Protein AF-A0A6J5UHL5-F1 (afdb_monomer)

Foldseek 3Di:
DDDDDDDDDDDDDPPDDDDDDDDDDDDDDDDDDDDDDDDDDPPPPPVVVLVVLLVVVVVQCVVWVAEAEAADDLVDGPDPVRPVVSVVCVVVVHDYHYDHCVVPVPNVCCVVVVSND

Structure (mmCIF, N/CA/C/O backbone):
data_AF-A0A6J5UHL5-F1
#
_entry.id   AF-A0A6J5UHL5-F1
#
loop_
_atom_site.group_PDB
_atom_site.id
_atom_site.type_symbol
_atom_site.label_atom_id
_atom_site.label_alt_id
_atom_site.label_comp_id
_atom_site.label_asym_id
_atom_site.label_entity_id
_atom_site.label_seq_id
_atom_site.pdbx_PDB_ins_code
_atom_site.Cartn_x
_atom_site.Cartn_y
_atom_site.Cartn_z
_atom_site.occupancy
_atom_site.B_iso_or_equiv
_atom_site.auth_seq_id
_atom_site.auth_comp_id
_atom_site.auth_asym_id
_atom_site.auth_atom_id
_atom_site.pdbx_PDB_model_num
ATOM 1 N N . MET A 1 1 ? 59.003 -9.805 25.818 1.00 38.97 1 MET A N 1
ATOM 2 C CA . MET A 1 1 ? 59.120 -9.596 24.362 1.00 38.97 1 MET A CA 1
ATOM 3 C C . MET A 1 1 ? 57.799 -9.013 23.902 1.00 38.97 1 MET A C 1
ATOM 5 O O . MET A 1 1 ? 56.913 -9.749 23.505 1.00 38.97 1 MET A O 1
ATOM 9 N N . ASP A 1 2 ? 57.490 -7.782 24.304 1.00 44.78 2 ASP A N 1
ATOM 10 C CA . ASP A 1 2 ? 58.104 -6.524 23.845 1.00 44.78 2 ASP A CA 1
ATOM 11 C C . ASP A 1 2 ? 57.741 -6.238 22.396 1.00 44.78 2 ASP A C 1
ATOM 13 O O . ASP A 1 2 ? 58.119 -6.985 21.497 1.00 44.78 2 ASP A O 1
ATOM 17 N N . GLY A 1 3 ? 57.100 -5.091 22.197 1.00 41.53 3 GLY A N 1
ATOM 18 C CA . GLY A 1 3 ? 57.147 -4.391 20.927 1.00 41.53 3 GLY A CA 1
ATOM 19 C C . GLY A 1 3 ? 55.773 -4.036 20.375 1.00 41.53 3 GLY A C 1
ATOM 20 O O . GLY A 1 3 ? 55.024 -4.938 20.043 1.00 41.53 3 GLY A O 1
ATOM 21 N N . LYS A 1 4 ? 55.376 -2.794 20.118 1.00 47.72 4 LYS A N 1
ATOM 22 C CA . LYS A 1 4 ? 55.798 -1.431 20.467 1.00 47.72 4 LYS A CA 1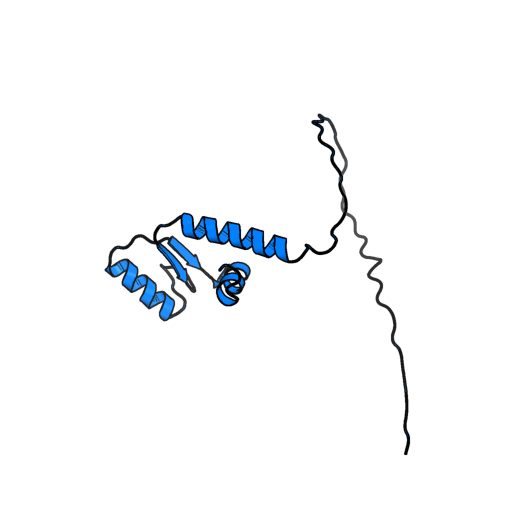
ATOM 23 C C . LYS A 1 4 ? 54.895 -0.532 19.600 1.00 47.72 4 LYS A C 1
ATOM 25 O O . LYS A 1 4 ? 54.482 -0.919 18.514 1.00 47.72 4 LYS A O 1
ATOM 30 N N . VAL A 1 5 ? 54.598 0.625 20.171 1.00 52.19 5 VAL A N 1
ATOM 31 C CA . VAL A 1 5 ? 53.818 1.793 19.729 1.00 52.19 5 VAL A CA 1
ATOM 32 C C . VAL A 1 5 ? 53.992 2.278 18.282 1.00 52.19 5 VAL A C 1
ATOM 34 O O . VAL A 1 5 ? 55.034 2.017 17.681 1.00 52.19 5 VAL A O 1
ATOM 37 N N . ALA A 1 6 ? 53.003 3.079 17.844 1.00 44.19 6 ALA A N 1
ATOM 38 C CA . ALA A 1 6 ? 53.061 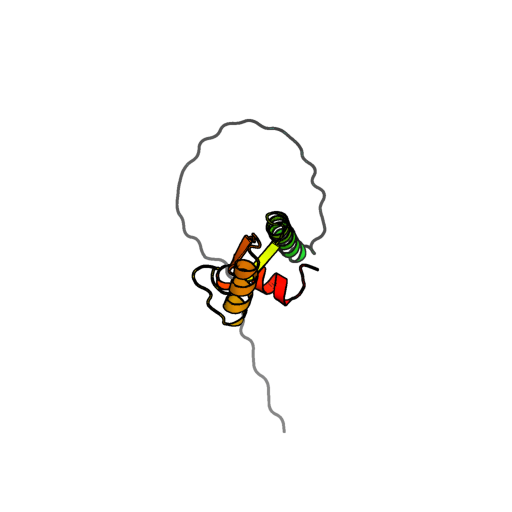4.306 17.011 1.00 44.19 6 ALA A CA 1
ATOM 39 C C . ALA A 1 6 ? 51.839 4.351 16.062 1.00 44.19 6 ALA A C 1
ATOM 41 O O . ALA A 1 6 ? 51.443 3.312 15.551 1.00 44.19 6 ALA A O 1
ATOM 42 N N . ASP A 1 7 ? 51.210 5.462 15.693 1.00 44.47 7 ASP A N 1
ATOM 43 C CA . ASP A 1 7 ? 51.125 6.835 16.194 1.00 44.47 7 ASP A CA 1
ATOM 44 C C . ASP A 1 7 ? 49.994 7.510 15.376 1.00 44.47 7 ASP A C 1
ATOM 46 O O . ASP A 1 7 ? 49.719 7.111 14.245 1.00 44.47 7 ASP A O 1
ATOM 50 N N . THR A 1 8 ? 49.334 8.484 15.995 1.00 48.34 8 THR A N 1
ATOM 51 C CA . THR A 1 8 ? 48.649 9.690 15.482 1.00 48.34 8 THR A CA 1
ATOM 52 C C . THR A 1 8 ? 48.501 9.925 13.966 1.00 48.34 8 THR A C 1
ATOM 54 O O . THR A 1 8 ? 49.510 9.946 13.277 1.00 48.34 8 THR A O 1
ATOM 57 N N . LEU A 1 9 ? 47.284 10.295 13.512 1.00 48.50 9 LEU A N 1
ATOM 58 C CA . LEU A 1 9 ? 46.962 11.268 12.430 1.00 48.50 9 LEU A CA 1
ATOM 59 C C . LEU A 1 9 ? 45.506 11.760 12.670 1.00 48.50 9 LEU A C 1
ATOM 61 O O . LEU A 1 9 ? 44.571 10.981 12.525 1.00 48.50 9 LEU A O 1
ATOM 65 N N . GLU A 1 10 ? 45.239 12.864 13.371 1.00 46.38 10 GLU A N 1
ATOM 66 C CA . GLU A 1 10 ? 45.247 14.282 12.954 1.00 46.38 10 GLU A CA 1
ATOM 67 C C . GLU A 1 10 ? 44.259 14.646 11.818 1.00 46.38 10 GLU A C 1
ATOM 69 O O . GLU A 1 10 ? 44.430 14.243 10.674 1.00 46.38 10 GLU A O 1
ATOM 74 N N . GLY A 1 11 ? 43.238 15.436 12.188 1.00 45.53 11 GLY A N 1
ATOM 75 C CA . GLY A 1 11 ? 42.729 16.603 11.452 1.00 45.53 11 GLY A CA 1
ATOM 76 C C . GLY A 1 11 ? 42.100 16.422 10.067 1.00 45.53 11 GLY A C 1
ATOM 77 O O . GLY A 1 11 ? 42.792 16.290 9.065 1.00 45.53 11 GLY A O 1
ATOM 78 N N . ALA A 1 12 ? 40.783 16.621 9.986 1.00 46.31 12 ALA A N 1
ATOM 79 C CA . ALA A 1 12 ? 40.153 17.148 8.777 1.00 46.31 12 ALA A CA 1
ATOM 80 C C . ALA A 1 12 ? 39.050 18.144 9.165 1.00 46.31 12 ALA A C 1
ATOM 82 O O . ALA A 1 12 ? 37.881 17.791 9.308 1.00 46.31 12 ALA A O 1
ATOM 83 N N . ASP A 1 13 ? 39.457 19.397 9.367 1.00 55.03 13 ASP A N 1
ATOM 84 C CA . ASP A 1 13 ? 38.592 20.574 9.404 1.00 55.03 13 ASP A CA 1
ATOM 85 C C . ASP A 1 13 ? 37.810 20.719 8.083 1.00 55.03 13 ASP A C 1
ATOM 87 O O . ASP A 1 13 ? 38.425 20.842 7.022 1.00 55.03 13 ASP A O 1
ATOM 91 N N . PRO A 1 14 ? 36.466 20.791 8.092 1.00 50.00 14 PRO A N 1
ATOM 92 C CA . PRO A 1 14 ? 35.688 21.086 6.887 1.00 50.00 14 PRO A CA 1
ATOM 93 C C . PRO A 1 14 ? 35.566 22.595 6.584 1.00 50.00 14 PRO A C 1
ATOM 95 O O . PRO A 1 14 ? 34.749 23.003 5.755 1.00 50.00 1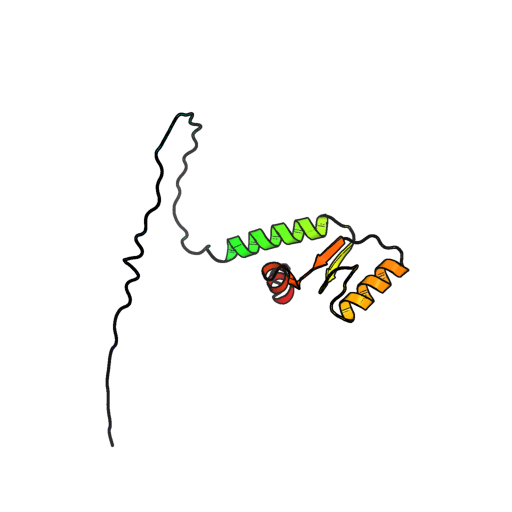4 PRO A O 1
ATOM 98 N N . SER A 1 15 ? 36.381 23.449 7.211 1.00 52.97 15 SER A N 1
ATOM 99 C CA . SER A 1 15 ? 36.413 24.889 6.934 1.00 52.97 15 SER A CA 1
ATOM 100 C C . SER A 1 15 ? 37.096 25.180 5.597 1.00 52.97 15 SER A C 1
ATOM 102 O O . SER A 1 15 ? 38.253 25.582 5.584 1.00 52.97 15 SER A O 1
ATOM 104 N N . SER A 1 16 ? 36.401 24.975 4.473 1.00 56.44 16 SER A N 1
ATOM 105 C CA . SER A 1 16 ? 36.547 25.741 3.217 1.00 56.44 16 SER A CA 1
ATOM 106 C C . SER A 1 16 ? 35.796 25.064 2.072 1.00 56.44 16 SER A C 1
ATOM 108 O O . SER A 1 16 ? 36.396 24.451 1.196 1.00 56.44 16 SER A O 1
ATOM 110 N N . LEU A 1 17 ? 34.478 25.237 2.016 1.00 45.81 17 LEU A N 1
ATOM 111 C CA . LEU A 1 17 ? 33.754 25.144 0.747 1.00 45.81 17 LEU A CA 1
ATOM 112 C C . LEU A 1 17 ? 32.983 26.442 0.537 1.00 45.81 17 LEU A C 1
ATOM 114 O O . LEU A 1 17 ? 31.764 26.522 0.634 1.00 45.81 17 LEU A O 1
ATOM 118 N N . ALA A 1 18 ? 33.752 27.495 0.274 1.00 59.72 18 ALA A N 1
ATOM 119 C CA . ALA A 1 18 ? 33.241 28.719 -0.307 1.00 59.72 18 ALA A CA 1
ATOM 120 C C . ALA A 1 18 ? 33.057 28.508 -1.816 1.00 59.72 18 ALA A C 1
ATOM 122 O O . ALA A 1 18 ? 34.030 28.288 -2.531 1.00 59.72 18 ALA A O 1
ATOM 123 N N . ASN A 1 19 ? 31.821 28.614 -2.300 1.00 55.31 19 ASN A N 1
ATOM 124 C CA . ASN A 1 19 ? 31.499 29.107 -3.644 1.00 55.31 19 ASN A CA 1
ATOM 125 C C . ASN A 1 19 ? 30.016 29.522 -3.648 1.00 55.31 19 ASN A C 1
ATOM 127 O O . ASN A 1 19 ? 29.137 28.689 -3.484 1.00 55.31 19 ASN A O 1
ATOM 131 N N . LYS A 1 20 ? 29.712 30.824 -3.558 1.00 54.75 20 LYS A N 1
ATOM 132 C CA . LYS A 1 20 ? 29.525 31.777 -4.677 1.00 54.75 20 LYS A CA 1
ATOM 133 C C . LYS A 1 20 ? 28.446 31.345 -5.677 1.00 54.75 20 LYS A C 1
ATOM 135 O O . LYS A 1 20 ? 28.783 30.583 -6.567 1.00 54.75 20 LYS A O 1
ATOM 140 N N . VAL A 1 21 ? 27.255 31.955 -5.592 1.00 42.03 21 VAL A N 1
ATOM 141 C CA . VAL A 1 21 ? 26.419 32.529 -6.686 1.00 42.03 21 VAL A CA 1
ATOM 142 C C . VAL A 1 21 ? 25.328 33.381 -5.988 1.00 42.03 21 VAL A C 1
ATOM 144 O O . VAL A 1 21 ? 24.582 32.849 -5.180 1.00 42.03 21 VAL A O 1
ATOM 147 N N . ALA A 1 22 ? 25.450 34.719 -5.970 1.00 42.56 22 ALA A N 1
ATOM 148 C CA . ALA A 1 22 ? 24.621 35.708 -6.703 1.00 42.56 22 ALA A CA 1
ATOM 149 C C . ALA A 1 22 ? 23.092 35.499 -6.520 1.00 42.56 22 ALA A C 1
ATOM 151 O O . ALA A 1 22 ? 22.591 34.436 -6.844 1.00 42.56 22 ALA A O 1
ATOM 152 N N . VAL A 1 23 ? 22.279 36.445 -6.028 1.00 38.25 23 VAL A N 1
ATOM 153 C CA . VAL A 1 23 ? 21.903 37.742 -6.631 1.00 38.25 23 VAL A CA 1
ATOM 154 C C . VAL A 1 23 ? 21.153 38.619 -5.586 1.00 38.25 23 VAL A C 1
ATOM 156 O O . VAL A 1 23 ? 20.617 38.117 -4.607 1.00 38.25 23 VAL A O 1
ATOM 159 N N . LYS A 1 24 ? 21.187 39.935 -5.842 1.00 37.88 24 LYS A N 1
ATOM 160 C CA . LYS A 1 24 ? 20.681 41.157 -5.170 1.00 37.88 24 LYS A CA 1
ATOM 161 C C . LYS A 1 24 ? 19.196 41.223 -4.691 1.00 37.88 24 LYS A C 1
ATOM 163 O O . LYS A 1 24 ? 18.406 40.373 -5.081 1.00 37.88 24 LYS A O 1
ATOM 168 N N . PRO A 1 25 ? 18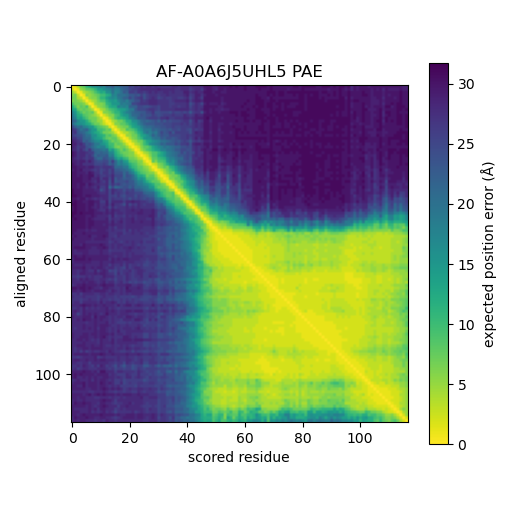.848 42.269 -3.889 1.00 52.66 25 PRO A N 1
ATOM 169 C CA . PRO A 1 25 ? 17.722 42.350 -2.943 1.00 52.66 25 PRO A CA 1
ATOM 170 C C . PRO A 1 25 ? 16.486 43.098 -3.472 1.00 52.66 25 PRO A C 1
ATOM 172 O O . PRO A 1 25 ? 16.632 43.907 -4.384 1.00 52.66 25 PRO A O 1
ATOM 175 N N . GLU A 1 26 ? 15.335 42.931 -2.806 1.00 32.03 26 GLU A N 1
ATOM 176 C CA . GLU A 1 26 ? 14.317 43.983 -2.606 1.00 32.03 26 GLU A CA 1
ATOM 177 C C . GLU A 1 26 ? 13.335 43.588 -1.472 1.00 32.03 26 GLU A C 1
ATOM 179 O O . GLU A 1 26 ? 12.701 42.537 -1.524 1.00 32.03 26 GLU A O 1
ATOM 184 N N . GLU A 1 27 ? 13.258 44.416 -0.427 1.00 40.03 27 GLU A N 1
ATOM 185 C CA . GLU A 1 27 ? 12.175 44.504 0.579 1.00 40.03 27 GLU A CA 1
ATOM 186 C C . GLU A 1 27 ? 11.022 45.363 0.003 1.00 40.03 27 GLU A C 1
ATOM 188 O O . GLU A 1 27 ? 11.344 46.206 -0.840 1.00 40.03 27 GLU A O 1
ATOM 193 N N . PRO A 1 28 ? 9.729 45.275 0.433 1.00 43.72 28 PRO A N 1
ATOM 194 C CA . PRO A 1 28 ? 9.328 45.462 1.847 1.00 43.72 28 PRO A CA 1
ATOM 195 C C . PRO A 1 28 ? 8.026 44.770 2.361 1.00 43.72 28 PRO A C 1
ATOM 197 O O . PRO A 1 28 ? 7.053 44.647 1.631 1.00 43.72 28 PRO A O 1
ATOM 200 N N . ALA A 1 29 ? 8.025 44.441 3.671 1.00 45.53 29 ALA A N 1
ATOM 201 C CA . ALA A 1 29 ? 6.956 44.500 4.709 1.00 45.53 29 ALA A CA 1
ATOM 202 C C . ALA A 1 29 ? 5.516 43.928 4.464 1.00 45.53 29 ALA A C 1
ATOM 204 O O . ALA A 1 29 ? 5.038 43.936 3.336 1.00 45.53 29 ALA A O 1
ATOM 205 N N . PRO A 1 30 ? 4.730 43.528 5.504 1.00 47.62 30 PRO A N 1
ATOM 206 C CA . PRO A 1 30 ? 4.912 43.805 6.931 1.00 47.62 30 PRO A CA 1
ATOM 207 C C . PRO A 1 30 ? 4.788 42.611 7.904 1.00 47.62 30 PRO A C 1
ATOM 209 O O . PRO A 1 30 ? 4.130 41.598 7.687 1.00 47.62 30 PRO A O 1
ATOM 212 N N . GLU A 1 31 ? 5.434 42.869 9.032 1.00 38.12 31 GLU A N 1
ATOM 213 C CA . GLU A 1 31 ? 5.362 42.318 10.380 1.00 38.12 31 GLU A CA 1
ATOM 214 C C . GLU A 1 31 ? 3.969 41.836 10.845 1.00 38.12 31 GLU A C 1
ATOM 216 O O . GLU A 1 31 ? 2.984 42.575 10.818 1.00 38.12 31 GLU A O 1
ATOM 221 N N . LEU A 1 32 ? 3.916 40.618 11.391 1.00 38.72 32 LEU A N 1
ATOM 222 C CA . LEU A 1 32 ? 3.036 40.307 12.514 1.00 38.72 32 LEU A CA 1
ATOM 223 C C . LEU A 1 32 ? 3.794 39.427 13.501 1.00 38.72 32 LEU A C 1
ATOM 225 O O . LEU A 1 32 ? 4.226 38.313 13.215 1.00 38.72 32 LEU A O 1
ATOM 229 N N . THR A 1 33 ? 3.977 40.029 14.661 1.00 40.78 33 THR A N 1
ATOM 230 C CA . THR A 1 33 ? 4.677 39.555 15.836 1.00 40.78 33 THR A CA 1
ATOM 231 C C . THR A 1 33 ? 4.062 38.276 16.397 1.00 40.78 33 THR A C 1
ATOM 233 O O . THR A 1 33 ? 2.844 38.161 16.556 1.00 40.78 33 THR A O 1
ATOM 236 N N . LYS A 1 34 ? 4.930 37.341 16.787 1.00 49.66 34 LYS A N 1
ATOM 237 C CA . LYS A 1 34 ? 4.881 36.722 18.115 1.00 49.66 34 LYS A CA 1
ATOM 238 C C . LYS A 1 34 ? 6.191 36.006 18.400 1.00 49.66 34 LYS A C 1
ATOM 240 O O . LYS A 1 34 ? 6.437 34.888 17.963 1.00 49.66 34 LYS A O 1
ATOM 245 N N . GLU A 1 35 ? 7.012 36.716 19.150 1.00 55.44 35 GLU A N 1
ATOM 246 C CA . GLU A 1 35 ? 8.122 36.190 19.918 1.00 55.44 35 GLU A CA 1
ATOM 247 C C . GLU A 1 35 ? 7.547 35.330 21.055 1.00 55.44 35 GLU A C 1
ATOM 249 O O . GLU A 1 35 ? 6.713 35.801 21.830 1.00 55.44 35 GLU A O 1
ATOM 254 N N . ASN A 1 36 ? 7.999 34.087 21.185 1.00 47.66 36 ASN A N 1
ATOM 255 C CA . ASN A 1 36 ? 8.534 33.642 22.465 1.00 47.66 36 ASN A CA 1
ATOM 256 C C . ASN A 1 36 ? 9.628 32.597 22.237 1.00 47.66 36 ASN A C 1
ATOM 258 O O . ASN A 1 36 ? 9.405 31.444 21.888 1.00 47.66 36 ASN A O 1
ATOM 262 N N . GLU A 1 37 ? 10.856 33.041 22.454 1.00 54.00 37 GLU A N 1
ATOM 263 C CA . GLU A 1 37 ? 11.946 32.151 22.792 1.00 54.00 37 GLU A CA 1
ATOM 264 C C . GLU A 1 37 ? 11.609 31.443 24.111 1.00 54.00 37 GLU A C 1
ATOM 266 O O . GLU A 1 37 ? 11.258 32.082 25.106 1.00 54.00 37 GLU A O 1
ATOM 271 N N . SER A 1 38 ? 11.773 30.125 24.156 1.00 37.94 38 SER A N 1
ATOM 272 C CA . SER A 1 38 ? 12.289 29.503 25.368 1.00 37.94 38 SER A CA 1
ATOM 273 C C . SER A 1 38 ? 13.104 28.276 25.006 1.00 37.94 38 SER A C 1
ATOM 275 O O . SER A 1 38 ? 12.653 27.371 24.310 1.00 37.94 38 SER A O 1
ATOM 277 N N . SER A 1 39 ? 14.355 28.356 25.428 1.00 51.09 39 SER A N 1
ATOM 278 C CA . SER A 1 39 ? 15.471 27.486 25.122 1.00 51.09 39 SER A CA 1
ATOM 279 C C . SER A 1 39 ? 15.378 26.120 25.799 1.00 51.09 39 SER A C 1
ATOM 281 O O . SER A 1 39 ? 14.812 26.009 26.880 1.00 51.09 39 SER A O 1
ATOM 283 N N . GLN A 1 40 ? 16.136 25.177 25.223 1.00 49.12 40 GLN A N 1
ATOM 284 C CA . GLN A 1 40 ? 16.545 23.878 25.780 1.00 49.12 40 GLN A CA 1
ATOM 285 C C . GLN A 1 40 ? 15.385 22.870 25.813 1.00 49.12 40 GLN A C 1
ATOM 287 O O . GLN A 1 40 ? 14.434 23.031 26.553 1.00 49.12 40 GLN A O 1
ATOM 292 N N . GLU A 1 41 ? 15.401 21.833 24.977 1.00 44.81 41 GLU A N 1
ATOM 293 C CA . GLU A 1 41 ? 16.337 20.722 25.141 1.00 44.81 41 GLU A CA 1
ATOM 294 C C . GLU A 1 41 ? 17.030 20.290 23.843 1.00 44.81 41 GLU A C 1
ATOM 296 O O . GLU A 1 41 ? 16.446 20.031 22.796 1.00 44.81 41 GLU A O 1
ATOM 301 N N . GLN A 1 42 ? 18.347 20.164 23.942 1.00 50.53 42 GLN A N 1
ATOM 302 C CA . GLN A 1 42 ? 19.183 19.556 22.928 1.00 50.53 42 GLN A CA 1
ATOM 303 C C . GLN A 1 42 ? 19.141 18.027 23.061 1.00 50.53 42 GLN A C 1
ATOM 305 O O . GLN A 1 42 ? 20.166 17.447 23.385 1.00 50.53 42 GLN A O 1
ATOM 310 N N . ILE A 1 43 ? 17.997 17.367 22.829 1.00 59.28 43 ILE A N 1
ATOM 311 C CA . ILE A 1 43 ? 17.915 15.909 22.567 1.00 59.28 43 ILE A CA 1
ATOM 312 C C . ILE A 1 43 ? 16.672 15.574 21.699 1.00 59.28 43 ILE A C 1
ATOM 314 O O . ILE A 1 43 ? 15.857 14.756 22.094 1.00 59.28 43 ILE A O 1
ATOM 318 N N . GLU A 1 44 ? 16.465 16.181 20.520 1.00 44.34 44 GLU A N 1
ATOM 319 C CA . GLU A 1 44 ? 15.216 15.934 19.742 1.00 44.34 44 GLU A CA 1
ATOM 320 C C . GLU A 1 44 ? 15.390 15.852 18.211 1.00 44.34 44 GLU A C 1
ATOM 322 O O . GLU A 1 44 ? 14.454 16.053 17.446 1.00 44.34 44 GLU A O 1
ATOM 327 N N . ALA A 1 45 ? 16.582 15.525 17.705 1.00 47.91 45 ALA A N 1
ATOM 328 C CA . ALA A 1 45 ? 16.791 15.437 16.250 1.00 47.91 45 ALA A CA 1
ATOM 329 C C . ALA A 1 45 ? 16.356 14.096 15.621 1.00 47.91 45 ALA A C 1
ATOM 331 O O . ALA A 1 45 ? 16.364 13.974 14.398 1.00 47.91 45 ALA A O 1
ATOM 332 N N . GLN A 1 46 ? 16.014 13.082 16.426 1.00 50.56 46 GLN A N 1
ATOM 333 C CA . GLN A 1 46 ? 15.642 11.753 15.915 1.00 50.56 46 GLN A CA 1
ATOM 334 C C . GLN A 1 46 ? 14.127 11.512 15.912 1.00 50.56 46 GLN A C 1
ATOM 336 O O . GLN A 1 46 ? 13.625 10.914 14.968 1.00 50.56 46 GLN A O 1
ATOM 341 N N . ASP A 1 47 ? 13.391 12.032 16.896 1.00 55.34 47 ASP A N 1
ATOM 342 C CA . ASP A 1 47 ? 11.957 11.744 17.046 1.00 55.34 47 ASP A CA 1
ATOM 343 C C . ASP A 1 47 ? 11.078 12.545 16.065 1.00 55.34 47 ASP A C 1
ATOM 345 O O . ASP A 1 47 ? 10.112 12.022 15.518 1.00 55.34 47 ASP A O 1
ATOM 349 N N . GLY A 1 48 ? 11.467 13.779 15.718 1.00 57.09 48 GLY A N 1
ATOM 350 C CA . GLY A 1 48 ? 10.676 14.629 14.817 1.00 57.09 48 GLY A CA 1
ATO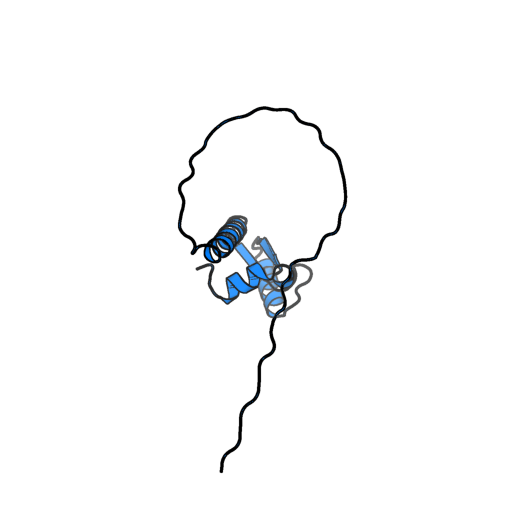M 351 C C . GLY A 1 48 ? 10.543 14.103 13.378 1.00 57.09 48 GLY A C 1
ATOM 352 O O . GLY A 1 48 ? 9.526 14.350 12.725 1.00 57.09 48 GLY A O 1
ATOM 353 N N . LEU A 1 49 ? 11.542 13.362 12.877 1.00 62.19 49 LEU A N 1
ATOM 354 C CA . LEU A 1 49 ? 11.477 12.730 11.551 1.00 62.19 49 LEU A CA 1
ATOM 355 C C . LEU A 1 49 ? 10.562 11.498 11.572 1.00 62.19 49 LEU A C 1
ATOM 357 O O . LEU A 1 49 ? 9.748 11.317 10.665 1.00 62.19 49 LEU A O 1
ATOM 361 N N . ASP A 1 50 ? 10.657 10.694 12.634 1.00 76.06 50 ASP A N 1
ATOM 362 C CA . ASP A 1 50 ? 9.772 9.551 12.858 1.00 76.06 50 ASP A CA 1
ATOM 363 C C . ASP A 1 50 ? 8.306 10.023 13.003 1.00 76.06 50 ASP A C 1
ATOM 365 O O . ASP A 1 50 ? 7.401 9.410 12.435 1.00 76.06 50 ASP A O 1
ATOM 369 N N . ASP A 1 51 ? 8.053 11.155 13.668 1.00 81.38 51 ASP A N 1
ATOM 370 C CA . ASP A 1 51 ? 6.702 11.709 13.831 1.00 81.38 51 ASP A CA 1
ATOM 371 C C . ASP A 1 51 ? 6.111 12.297 12.539 1.00 81.38 51 ASP A C 1
ATOM 373 O O . ASP A 1 51 ? 4.927 12.099 12.231 1.00 81.38 51 ASP A O 1
ATOM 377 N N . ALA A 1 52 ? 6.934 12.951 11.716 1.00 84.38 52 ALA A N 1
ATOM 378 C CA . ALA A 1 52 ? 6.523 13.400 10.387 1.00 84.38 52 ALA A CA 1
ATOM 379 C C . ALA A 1 52 ? 6.149 12.216 9.473 1.00 84.38 52 ALA A C 1
ATOM 381 O O . ALA A 1 52 ? 5.104 12.251 8.809 1.00 84.38 52 ALA A O 1
ATOM 382 N N . LEU A 1 53 ? 6.955 11.148 9.487 1.00 85.19 53 LEU A N 1
ATOM 383 C CA . LEU A 1 53 ? 6.683 9.910 8.759 1.00 85.19 53 LEU A CA 1
ATOM 384 C C . LEU A 1 53 ? 5.386 9.254 9.245 1.00 85.19 53 LEU A C 1
ATOM 386 O O . LEU A 1 53 ? 4.533 8.899 8.427 1.00 85.19 53 LEU A O 1
ATOM 390 N N . LYS A 1 54 ? 5.190 9.142 10.565 1.00 84.75 54 LYS A N 1
ATOM 391 C CA . LYS A 1 54 ? 3.962 8.580 11.147 1.00 84.75 54 LYS A CA 1
ATOM 392 C C . LYS A 1 54 ? 2.718 9.320 10.686 1.00 84.75 54 LYS A C 1
ATOM 394 O O . LYS A 1 54 ? 1.768 8.675 10.241 1.00 84.75 54 LYS A O 1
ATOM 399 N N . ARG A 1 55 ? 2.736 10.658 10.722 1.00 87.75 55 ARG A N 1
ATOM 400 C CA . ARG A 1 55 ? 1.635 11.489 10.209 1.00 87.75 55 ARG A CA 1
ATOM 401 C C . ARG A 1 55 ? 1.349 11.206 8.740 1.00 87.75 55 ARG A C 1
ATOM 403 O O . ARG A 1 55 ? 0.186 11.074 8.365 1.00 87.75 55 ARG A O 1
ATOM 410 N N . ARG A 1 56 ? 2.391 11.097 7.914 1.00 87.19 56 ARG A N 1
ATOM 411 C CA . ARG A 1 56 ? 2.252 10.816 6.482 1.00 87.19 56 ARG A CA 1
ATOM 412 C C . ARG A 1 56 ? 1.648 9.431 6.228 1.00 87.19 56 ARG A C 1
ATOM 414 O O . ARG A 1 56 ? 0.722 9.328 5.428 1.00 87.19 56 ARG A O 1
ATOM 421 N N . LEU A 1 57 ? 2.124 8.384 6.910 1.00 87.19 57 LEU A N 1
ATOM 422 C CA . LEU A 1 57 ? 1.556 7.030 6.800 1.00 87.19 57 LEU A CA 1
ATOM 423 C C . LEU A 1 57 ? 0.102 6.992 7.270 1.00 87.19 57 LEU A C 1
ATOM 425 O O . LEU A 1 57 ? -0.734 6.394 6.596 1.00 87.19 57 LEU A O 1
ATOM 429 N N . GLN A 1 58 ? -0.200 7.664 8.384 1.00 88.50 58 GLN A N 1
ATOM 430 C CA . GLN A 1 58 ? -1.550 7.743 8.934 1.00 88.50 58 GLN A CA 1
ATOM 431 C C . GLN A 1 58 ? -2.514 8.364 7.920 1.00 88.50 58 GLN A C 1
ATOM 433 O O . GLN A 1 58 ? -3.519 7.750 7.578 1.00 88.50 58 GLN A O 1
ATOM 438 N N . GLN A 1 59 ? -2.153 9.509 7.334 1.00 90.00 59 GLN A N 1
ATOM 439 C CA . GLN A 1 59 ? -2.945 10.137 6.272 1.00 90.00 59 GLN A CA 1
ATOM 440 C C . GLN A 1 59 ? -3.163 9.208 5.074 1.00 90.00 59 GLN A C 1
ATOM 442 O O . GLN A 1 59 ? -4.243 9.196 4.484 1.00 90.00 59 GLN A O 1
ATOM 447 N N . LEU A 1 60 ? -2.149 8.427 4.704 1.00 88.56 60 LEU A N 1
ATOM 448 C CA . LEU A 1 60 ? -2.228 7.519 3.567 1.00 88.56 60 LEU A CA 1
ATOM 449 C C . LEU A 1 60 ? -3.179 6.343 3.822 1.00 88.56 60 LEU A C 1
ATOM 451 O O . LEU A 1 60 ? -3.927 5.945 2.932 1.00 88.56 60 LEU A O 1
ATOM 455 N N . ILE A 1 61 ? -3.156 5.807 5.040 1.00 88.88 61 ILE A N 1
ATOM 456 C CA . ILE A 1 61 ? -4.038 4.721 5.470 1.00 88.88 61 ILE A CA 1
ATOM 457 C C . ILE A 1 61 ? -5.466 5.236 5.626 1.00 88.88 61 ILE A C 1
ATOM 459 O O . ILE A 1 61 ? -6.393 4.592 5.151 1.00 88.88 61 ILE A O 1
ATOM 463 N N . ASP A 1 62 ? -5.644 6.434 6.180 1.00 91.00 62 ASP A N 1
ATOM 464 C CA . ASP A 1 62 ? -6.960 7.063 6.316 1.00 91.00 62 ASP A CA 1
ATOM 465 C C . ASP A 1 62 ? -7.566 7.477 4.964 1.00 91.00 62 ASP A C 1
ATOM 467 O O . ASP A 1 62 ? -8.780 7.649 4.853 1.00 91.00 62 ASP A O 1
ATOM 471 N N . SER A 1 63 ? -6.745 7.602 3.914 1.00 91.12 63 SER A N 1
ATOM 472 C CA . SER A 1 63 ? -7.211 7.961 2.569 1.00 91.12 63 SER A CA 1
ATOM 473 C C . SER A 1 63 ? -8.080 6.877 1.929 1.00 91.12 63 SER A C 1
ATOM 475 O O . SER A 1 63 ? -8.929 7.194 1.098 1.00 91.12 63 SER A O 1
ATOM 477 N N . ASN A 1 64 ? -7.877 5.602 2.277 1.00 91.81 64 ASN A N 1
ATOM 478 C CA . ASN A 1 64 ? -8.620 4.487 1.694 1.00 91.81 64 ASN A CA 1
ATOM 479 C C . ASN A 1 64 ? -9.008 3.471 2.762 1.00 91.81 64 ASN A C 1
ATOM 481 O O . ASN A 1 64 ? -8.182 3.032 3.550 1.00 91.81 64 ASN A O 1
ATOM 485 N N . ARG A 1 65 ? -10.251 2.981 2.710 1.00 92.12 65 ARG A N 1
ATOM 486 C CA . ARG A 1 65 ? -10.734 1.947 3.643 1.00 92.12 65 ARG A CA 1
ATOM 487 C C . ARG A 1 65 ? -9.877 0.675 3.627 1.00 92.12 65 ARG A C 1
ATOM 489 O O . ARG A 1 65 ? -9.782 -0.019 4.636 1.00 92.12 65 ARG A O 1
ATOM 496 N N . VAL A 1 66 ? -9.296 0.358 2.474 1.00 93.62 66 VAL A N 1
ATOM 497 C CA . VAL A 1 66 ? -8.321 -0.717 2.302 1.00 93.62 66 VAL A CA 1
ATOM 498 C C . VAL A 1 66 ? -7.110 -0.119 1.603 1.00 93.62 66 VAL A C 1
ATOM 500 O O . VAL A 1 66 ? -7.228 0.395 0.491 1.00 93.62 66 VAL A O 1
ATOM 503 N N . MET A 1 67 ? -5.951 -0.186 2.251 1.00 93.50 67 MET A N 1
ATOM 504 C CA . MET A 1 67 ? -4.690 0.299 1.699 1.00 93.50 67 MET A CA 1
ATOM 505 C C . MET A 1 67 ? -3.721 -0.870 1.533 1.00 93.50 67 MET A C 1
ATOM 507 O O . MET A 1 67 ? -3.436 -1.594 2.487 1.00 93.50 67 MET A O 1
ATOM 511 N N . LEU A 1 68 ? -3.227 -1.069 0.311 1.00 93.88 68 LEU A N 1
ATOM 512 C CA . LEU A 1 68 ? -2.275 -2.119 -0.025 1.00 93.88 68 LEU A CA 1
ATOM 513 C C . LEU A 1 68 ? -0.863 -1.541 -0.168 1.00 93.88 68 LEU A C 1
ATOM 515 O O . LEU A 1 68 ? -0.554 -0.840 -1.132 1.00 93.88 68 LEU A O 1
ATOM 519 N N . PHE A 1 69 ? 0.016 -1.909 0.758 1.00 92.94 69 PHE A N 1
ATOM 520 C CA . PHE A 1 69 ? 1.452 -1.670 0.641 1.00 92.94 69 PHE A CA 1
ATOM 521 C C . PHE A 1 69 ? 2.090 -2.835 -0.111 1.00 92.94 69 PHE A C 1
ATOM 523 O O . PHE A 1 69 ? 2.051 -3.977 0.350 1.00 92.94 69 PHE A O 1
ATOM 530 N N . MET A 1 70 ? 2.638 -2.570 -1.294 1.00 93.88 70 MET A N 1
ATOM 531 C CA . MET A 1 70 ? 3.136 -3.619 -2.179 1.00 93.88 70 MET A CA 1
ATOM 532 C C . MET A 1 70 ? 4.439 -3.221 -2.864 1.00 93.88 70 MET A C 1
ATOM 534 O O . MET A 1 70 ? 4.824 -2.060 -2.914 1.00 93.88 70 MET A O 1
ATOM 538 N N . LYS A 1 71 ? 5.137 -4.221 -3.398 1.00 93.19 71 LYS A N 1
ATOM 539 C CA . LYS A 1 71 ? 6.304 -4.029 -4.263 1.00 93.19 71 LYS A CA 1
ATOM 540 C C . LYS A 1 71 ? 5.846 -3.929 -5.723 1.00 93.19 71 LYS A C 1
ATOM 542 O O . LYS A 1 71 ? 5.383 -4.940 -6.265 1.00 93.19 71 LYS A O 1
ATOM 547 N N . GLY A 1 72 ? 5.998 -2.760 -6.344 1.00 93.69 72 GLY A N 1
ATOM 548 C CA . GLY A 1 72 ? 5.427 -2.407 -7.651 1.00 93.69 72 GLY A CA 1
ATOM 549 C C . GLY A 1 72 ? 4.043 -1.755 -7.541 1.00 93.69 72 GLY A C 1
ATOM 550 O O . GLY A 1 72 ? 3.641 -1.321 -6.465 1.00 93.69 72 GLY A O 1
ATOM 551 N N . THR A 1 73 ? 3.294 -1.724 -8.642 1.00 94.81 73 THR A N 1
ATOM 552 C CA . THR A 1 73 ? 1.930 -1.163 -8.694 1.00 94.81 73 THR A CA 1
ATOM 553 C C . THR A 1 73 ? 0.887 -2.259 -8.951 1.00 94.81 73 THR A C 1
ATOM 555 O O . THR A 1 73 ? 1.242 -3.367 -9.357 1.00 94.81 73 THR A O 1
ATOM 558 N N . PRO A 1 74 ? -0.420 -2.002 -8.747 1.00 93.94 74 PRO A N 1
ATOM 559 C CA . PRO A 1 74 ? -1.475 -2.971 -9.068 1.00 93.94 74 PRO A CA 1
ATOM 560 C C . PRO A 1 74 ? -1.562 -3.344 -10.555 1.00 93.94 74 PRO A C 1
ATOM 562 O O . PRO A 1 74 ? -2.216 -4.335 -10.900 1.00 93.94 74 PRO A O 1
ATOM 565 N N . GLU A 1 75 ? -0.968 -2.523 -11.421 1.00 93.94 75 GLU A N 1
ATOM 566 C CA . GLU A 1 75 ? -0.842 -2.729 -12.866 1.00 93.94 75 GLU A CA 1
ATOM 567 C C . GLU A 1 75 ? 0.440 -3.500 -13.204 1.00 93.94 75 GLU A C 1
ATOM 569 O O . GLU A 1 75 ? 0.385 -4.449 -13.981 1.00 93.94 75 GLU A O 1
ATOM 574 N N . ASP A 1 76 ? 1.561 -3.148 -12.560 1.00 95.12 76 ASP A N 1
ATOM 575 C CA . ASP A 1 76 ? 2.868 -3.799 -12.712 1.00 95.12 76 ASP A CA 1
ATOM 576 C C . ASP A 1 76 ? 3.433 -4.273 -11.352 1.00 95.12 76 ASP A C 1
ATOM 578 O O . ASP A 1 76 ? 4.277 -3.617 -10.726 1.00 95.12 76 ASP A O 1
ATOM 582 N N . PRO A 1 77 ? 2.948 -5.411 -10.824 1.00 95.31 77 PRO A N 1
ATOM 583 C CA . PRO A 1 77 ? 3.417 -5.952 -9.553 1.00 95.31 77 PRO A CA 1
ATOM 584 C C . PRO A 1 77 ? 4.774 -6.661 -9.705 1.00 95.31 77 PRO A C 1
ATOM 586 O O . PRO A 1 77 ? 4.924 -7.632 -10.449 1.00 95.31 77 PRO A O 1
ATOM 589 N N . LYS A 1 78 ? 5.761 -6.238 -8.906 1.00 93.88 78 LYS A N 1
ATOM 590 C CA . LYS A 1 78 ? 7.172 -6.672 -9.003 1.00 93.88 78 LYS A CA 1
ATOM 591 C C . LYS A 1 78 ? 7.555 -7.816 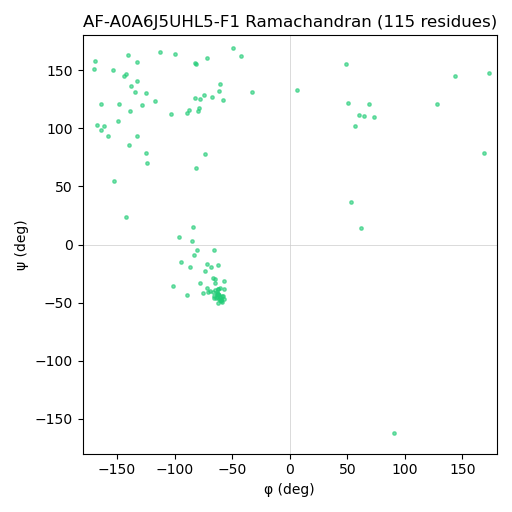-8.054 1.00 93.88 78 LYS A C 1
ATOM 593 O O . LYS A 1 78 ? 8.729 -8.158 -7.930 1.00 93.88 78 LYS A O 1
ATOM 598 N N . CYS A 1 79 ? 6.586 -8.391 -7.346 1.00 94.88 79 CYS A N 1
ATOM 599 C CA . CYS A 1 79 ? 6.776 -9.518 -6.431 1.00 94.88 79 CYS A CA 1
ATOM 600 C C . CYS A 1 79 ? 5.561 -10.453 -6.493 1.00 94.88 79 CYS A C 1
ATOM 602 O O . CYS A 1 79 ? 4.432 -9.983 -6.632 1.00 94.88 79 CYS A O 1
ATOM 604 N N . GLU A 1 80 ? 5.769 -11.763 -6.354 1.00 95.31 80 GLU A N 1
ATOM 605 C CA . GLU A 1 80 ? 4.682 -12.752 -6.417 1.00 95.31 80 GLU A CA 1
ATOM 606 C C . GLU A 1 80 ? 3.645 -12.546 -5.304 1.00 95.31 80 GLU A C 1
ATOM 608 O O . GLU A 1 80 ? 2.443 -12.618 -5.553 1.00 95.31 80 GLU A O 1
ATOM 613 N N . PHE A 1 81 ? 4.079 -12.176 -4.097 1.00 94.31 81 PHE A N 1
ATOM 614 C CA . PHE A 1 81 ? 3.155 -11.849 -3.007 1.00 94.31 81 PHE A CA 1
ATOM 615 C C . PHE A 1 81 ? 2.283 -10.634 -3.339 1.00 94.31 81 PHE A C 1
ATOM 617 O O . PHE A 1 81 ? 1.068 -10.673 -3.143 1.00 94.31 81 PHE A O 1
ATOM 624 N N . SER A 1 82 ? 2.885 -9.593 -3.926 1.00 94.75 82 SER A N 1
ATOM 625 C CA . SER A 1 82 ? 2.164 -8.419 -4.423 1.00 94.75 82 SER A CA 1
ATOM 626 C C . SER A 1 82 ? 1.118 -8.811 -5.477 1.00 94.75 82 SER A C 1
ATOM 628 O O . SER A 1 82 ? -0.021 -8.356 -5.408 1.00 94.75 82 SER A O 1
ATOM 630 N N . LYS A 1 83 ? 1.474 -9.693 -6.427 1.00 96.50 83 LYS A N 1
ATOM 631 C CA . LYS A 1 83 ? 0.555 -10.197 -7.468 1.00 96.50 83 LYS A CA 1
ATOM 632 C C . LYS A 1 83 ? -0.651 -10.907 -6.869 1.00 96.50 83 LYS A C 1
ATOM 634 O O . LYS A 1 83 ? -1.784 -10.634 -7.262 1.00 96.50 83 LYS A O 1
ATOM 639 N N . ILE A 1 84 ? -0.410 -11.810 -5.920 1.00 97.00 84 ILE A N 1
ATOM 640 C CA . ILE A 1 84 ? -1.467 -12.591 -5.273 1.00 97.00 84 ILE A CA 1
ATOM 641 C C . ILE A 1 84 ? -2.418 -11.668 -4.502 1.00 97.00 84 ILE A C 1
ATOM 643 O O . ILE A 1 84 ? -3.633 -11.798 -4.655 1.00 97.00 84 ILE A O 1
ATOM 647 N N . ALA A 1 85 ? -1.888 -10.709 -3.734 1.00 96.19 85 ALA A N 1
ATOM 648 C CA . ALA A 1 85 ? -2.695 -9.756 -2.972 1.00 96.19 85 ALA A CA 1
ATOM 649 C C . ALA A 1 85 ? -3.606 -8.914 -3.882 1.00 96.19 85 ALA A C 1
ATOM 651 O O . ALA A 1 85 ? -4.815 -8.844 -3.658 1.00 96.19 85 ALA A O 1
ATOM 652 N N . VAL A 1 86 ? -3.051 -8.351 -4.962 1.00 96.44 86 VAL A N 1
ATOM 653 C CA . VAL A 1 86 ? -3.820 -7.584 -5.954 1.00 96.44 86 VAL A CA 1
ATOM 654 C C . VAL A 1 86 ? -4.898 -8.444 -6.608 1.00 96.44 86 VAL A C 1
ATOM 656 O O . VAL A 1 86 ? -6.038 -8.002 -6.744 1.00 96.44 86 VAL A O 1
ATOM 659 N N . ASN A 1 87 ? -4.566 -9.676 -7.003 1.00 96.25 87 ASN A N 1
ATOM 660 C CA . ASN A 1 87 ? -5.521 -10.572 -7.649 1.00 96.25 87 ASN A CA 1
ATOM 661 C C . ASN A 1 87 ? -6.686 -10.935 -6.717 1.00 96.25 87 ASN A C 1
ATOM 663 O O . ASN A 1 87 ? -7.835 -10.945 -7.150 1.00 96.25 87 ASN A O 1
ATOM 667 N N . MET A 1 88 ? -6.411 -11.185 -5.433 1.00 96.44 88 MET A N 1
ATOM 668 C CA . MET A 1 88 ? -7.454 -11.444 -4.438 1.00 96.44 88 MET A CA 1
ATOM 669 C C . MET A 1 88 ? -8.382 -10.239 -4.270 1.00 96.44 88 MET A C 1
ATOM 671 O O . MET A 1 88 ? -9.597 -10.387 -4.388 1.00 96.44 88 MET A O 1
ATOM 675 N N . LEU A 1 89 ? -7.829 -9.042 -4.066 1.00 95.62 89 LEU A N 1
ATOM 676 C CA . LEU A 1 89 ? -8.637 -7.831 -3.891 1.00 95.62 89 LEU A CA 1
ATOM 677 C C . LEU A 1 89 ? -9.498 -7.536 -5.128 1.00 95.62 89 LEU A C 1
ATOM 679 O O . LEU A 1 89 ? -10.698 -7.298 -4.995 1.00 95.62 89 LEU A O 1
ATOM 683 N N . LYS A 1 90 ? -8.925 -7.660 -6.335 1.00 94.56 90 LYS A N 1
ATOM 684 C CA . LYS A 1 90 ? -9.658 -7.503 -7.604 1.00 94.56 90 LYS A CA 1
ATOM 685 C C . LYS A 1 90 ? -10.753 -8.559 -7.776 1.00 94.56 90 LYS A C 1
ATOM 687 O O . LYS A 1 90 ? -11.866 -8.220 -8.164 1.00 94.56 90 LYS A O 1
ATOM 692 N N . ARG A 1 91 ? -10.478 -9.829 -7.451 1.00 96.62 91 ARG A N 1
ATOM 693 C CA . ARG A 1 91 ? -11.462 -10.925 -7.535 1.00 96.62 91 ARG A CA 1
ATOM 694 C C . ARG A 1 91 ? -12.669 -10.687 -6.632 1.00 96.62 91 ARG A C 1
ATOM 696 O O . ARG A 1 91 ? -13.790 -11.010 -7.014 1.00 96.62 91 ARG A O 1
ATOM 703 N N . HIS A 1 92 ? -12.438 -10.125 -5.451 1.00 96.06 92 HIS A N 1
ATOM 704 C CA . HIS A 1 92 ? -13.493 -9.768 -4.508 1.00 96.06 92 HIS A CA 1
ATOM 705 C C . HIS A 1 92 ? -14.119 -8.391 -4.783 1.00 96.06 92 HIS A C 1
ATOM 707 O O . HIS A 1 92 ? -15.000 -7.989 -4.031 1.00 96.06 92 HIS A O 1
ATOM 713 N N . GLN A 1 93 ? -13.711 -7.700 -5.859 1.00 94.19 93 GLN A N 1
ATOM 714 C CA . GLN A 1 93 ? -14.188 -6.360 -6.232 1.00 94.19 93 GLN A CA 1
ATOM 715 C C . GLN A 1 93 ? -14.064 -5.352 -5.079 1.00 94.19 93 GLN A C 1
ATOM 717 O O . GLN A 1 93 ? -14.921 -4.496 -4.880 1.00 94.19 93 GLN A O 1
ATOM 722 N N . VAL A 1 94 ? -12.995 -5.482 -4.291 1.00 95.19 94 VAL A N 1
ATOM 723 C CA . VAL A 1 94 ? -12.683 -4.544 -3.215 1.00 95.19 94 VAL A CA 1
ATOM 724 C C . VAL A 1 94 ? -11.973 -3.350 -3.834 1.00 95.19 94 VAL A C 1
ATOM 726 O O . VAL A 1 94 ? -10.967 -3.525 -4.519 1.00 95.19 94 VAL A O 1
ATOM 729 N N . GLU A 1 95 ? -12.473 -2.144 -3.585 1.00 94.00 95 GLU A N 1
ATOM 730 C CA . GLU A 1 95 ? -11.723 -0.924 -3.877 1.00 94.00 95 GLU A CA 1
ATOM 731 C C . GLU A 1 95 ? -10.620 -0.742 -2.834 1.00 94.00 95 GLU A C 1
ATOM 733 O O . GLU A 1 95 ? -10.864 -0.823 -1.627 1.00 94.00 95 GLU A O 1
ATOM 738 N N . PHE A 1 96 ? -9.394 -0.524 -3.303 1.00 95.12 96 PHE A N 1
ATOM 739 C CA . PHE A 1 96 ? -8.231 -0.323 -2.450 1.00 95.12 96 PHE A CA 1
ATOM 740 C C . PHE A 1 96 ? -7.299 0.732 -3.040 1.00 95.12 96 PHE A C 1
ATOM 742 O O . PHE A 1 96 ? -7.140 0.827 -4.258 1.00 95.12 96 PHE A O 1
ATOM 749 N N . GLY A 1 97 ? -6.647 1.491 -2.163 1.00 94.69 97 GLY A N 1
ATOM 750 C CA . GLY A 1 97 ? -5.491 2.299 -2.533 1.00 94.69 97 GLY A CA 1
ATOM 751 C C . GLY A 1 97 ? -4.225 1.448 -2.558 1.00 94.69 97 GLY A C 1
ATOM 752 O O . GLY A 1 97 ? -4.145 0.425 -1.878 1.00 94.69 97 GLY A O 1
ATOM 753 N N . SER A 1 98 ? -3.217 1.863 -3.321 1.00 93.75 98 SER A N 1
ATOM 754 C CA . SER A 1 98 ? -1.931 1.163 -3.384 1.00 93.75 98 SER A CA 1
ATOM 755 C C . SER A 1 98 ? -0.756 2.117 -3.246 1.00 93.75 98 SER A C 1
ATOM 757 O O . SER A 1 98 ? -0.767 3.183 -3.859 1.00 93.75 98 SER A O 1
ATOM 759 N N . LEU A 1 99 ? 0.278 1.695 -2.520 1.00 92.25 99 LEU A N 1
ATOM 760 C CA . LEU A 1 99 ? 1.565 2.384 -2.462 1.00 92.25 99 LEU A CA 1
ATOM 761 C C . LEU A 1 99 ? 2.694 1.418 -2.841 1.00 92.25 99 LEU A C 1
ATOM 763 O O . LEU A 1 99 ? 2.779 0.322 -2.277 1.00 92.25 99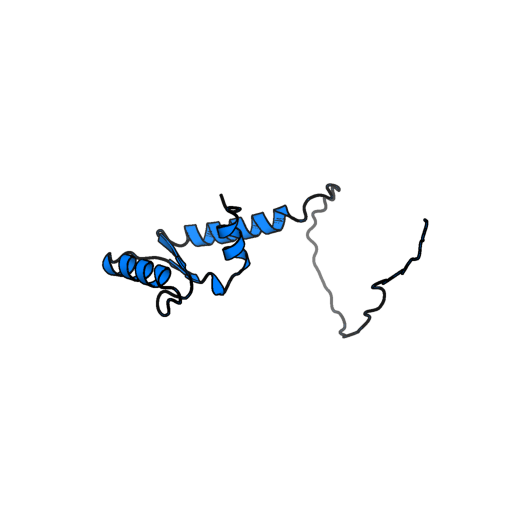 LEU A O 1
ATOM 767 N N . ASP A 1 100 ? 3.563 1.845 -3.763 1.00 93.69 100 ASP A N 1
ATOM 768 C CA . ASP A 1 100 ? 4.793 1.121 -4.101 1.00 93.69 100 ASP A CA 1
ATOM 769 C C . ASP A 1 100 ? 5.879 1.409 -3.056 1.00 93.69 100 ASP A C 1
ATOM 771 O O . ASP A 1 100 ? 6.374 2.529 -2.925 1.00 93.69 100 ASP A O 1
ATOM 775 N N . LEU A 1 101 ? 6.285 0.379 -2.318 1.00 91.44 101 LEU A N 1
ATOM 776 C CA . LEU A 1 101 ? 7.345 0.488 -1.315 1.00 91.44 101 LEU A CA 1
ATOM 777 C C . LEU A 1 101 ? 8.739 0.656 -1.931 1.00 91.44 101 LEU A C 1
ATOM 779 O O . LEU A 1 101 ? 9.662 1.062 -1.237 1.00 91.44 101 LEU A O 1
ATOM 783 N N . LEU A 1 102 ? 8.929 0.356 -3.220 1.00 89.19 102 LEU A N 1
ATOM 784 C CA . LEU A 1 102 ? 10.234 0.534 -3.868 1.00 89.19 102 LEU A CA 1
ATOM 785 C C . LEU A 1 102 ? 10.580 1.990 -4.131 1.00 89.19 102 LEU A C 1
ATOM 787 O O . LEU A 1 102 ? 11.755 2.308 -4.302 1.00 89.19 102 LEU A O 1
ATOM 791 N N . THR A 1 103 ? 9.572 2.853 -4.212 1.00 87.94 103 THR A N 1
ATOM 792 C CA . THR A 1 103 ? 9.778 4.273 -4.485 1.00 87.94 103 THR A CA 1
ATOM 793 C C . THR A 1 103 ? 10.051 5.079 -3.223 1.00 87.94 103 THR A C 1
ATOM 795 O O . THR A 1 103 ? 10.592 6.174 -3.326 1.00 87.94 103 THR A O 1
ATOM 798 N N . ASP A 1 104 ?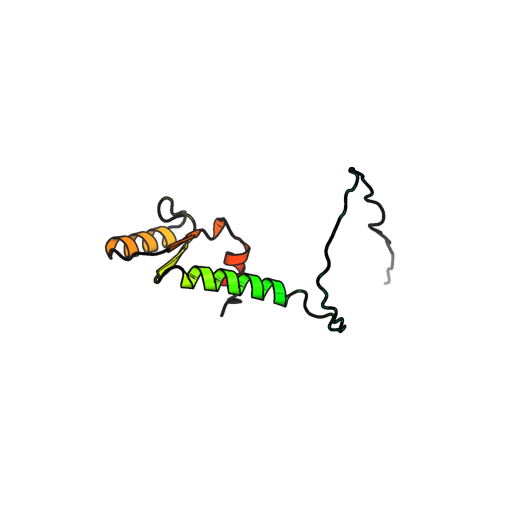 9.703 4.553 -2.044 1.00 83.88 104 ASP A N 1
ATOM 799 C CA . ASP A 1 104 ? 9.787 5.286 -0.782 1.00 83.88 104 ASP A CA 1
ATOM 800 C C . ASP A 1 104 ? 10.457 4.437 0.310 1.00 83.88 104 ASP A C 1
ATOM 802 O O . ASP A 1 104 ? 9.831 3.622 0.995 1.00 83.88 104 ASP A O 1
ATOM 806 N N . ASN A 1 105 ? 11.776 4.614 0.436 1.00 85.50 105 ASN A N 1
ATOM 807 C CA . ASN A 1 105 ? 12.599 3.877 1.394 1.00 85.50 105 ASN A CA 1
ATOM 808 C C . ASN A 1 105 ? 12.227 4.206 2.849 1.00 85.50 105 ASN A C 1
ATOM 810 O O . ASN A 1 105 ? 12.285 3.330 3.706 1.00 85.50 105 ASN A O 1
ATOM 814 N N . GLU A 1 106 ? 11.811 5.443 3.122 1.00 84.38 106 GLU A N 1
ATOM 815 C CA . GLU A 1 106 ? 11.445 5.889 4.467 1.00 84.38 106 GLU A CA 1
ATOM 816 C C . GLU A 1 106 ? 10.191 5.152 4.960 1.00 84.38 106 GLU A C 1
ATOM 818 O O . GLU A 1 106 ? 10.174 4.602 6.062 1.00 84.38 106 GLU A O 1
ATOM 823 N N . VAL A 1 107 ? 9.180 5.020 4.093 1.00 84.31 107 VAL A N 1
ATOM 824 C CA . VAL A 1 107 ? 7.981 4.216 4.377 1.00 84.31 107 VAL A CA 1
ATOM 825 C C . VAL A 1 107 ? 8.334 2.737 4.574 1.00 84.31 107 VAL A C 1
ATOM 827 O O . VAL A 1 107 ? 7.823 2.102 5.499 1.00 84.31 107 VAL A O 1
ATOM 830 N N . MET A 1 108 ? 9.216 2.178 3.738 1.00 86.44 108 MET A N 1
ATOM 831 C CA . MET A 1 108 ? 9.658 0.784 3.869 1.00 86.44 108 MET A CA 1
ATOM 832 C C . MET A 1 108 ? 10.339 0.531 5.218 1.00 86.44 108 MET A C 1
ATOM 834 O O . MET A 1 108 ? 9.998 -0.433 5.907 1.00 86.44 108 MET A O 1
ATOM 838 N N . GLU A 1 109 ? 11.268 1.401 5.617 1.00 84.69 109 GLU A N 1
ATOM 839 C CA . GLU A 1 109 ? 11.951 1.298 6.906 1.00 84.69 109 GLU A CA 1
ATOM 840 C C . GLU A 1 109 ? 10.988 1.483 8.082 1.00 84.69 109 GLU A C 1
ATOM 842 O O . GLU A 1 109 ? 11.093 0.749 9.068 1.00 84.69 109 GLU A O 1
ATOM 847 N N . GLY A 1 110 ? 10.031 2.409 7.973 1.00 83.94 110 GLY A N 1
ATOM 848 C CA . GLY A 1 110 ? 8.994 2.625 8.983 1.00 83.94 110 GLY A CA 1
ATOM 849 C C . GLY A 1 110 ? 8.142 1.376 9.225 1.00 83.94 110 GLY A C 1
ATOM 850 O O . GLY A 1 110 ? 7.962 0.964 10.374 1.00 83.94 110 GLY A O 1
ATOM 851 N N . ILE A 1 111 ? 7.690 0.723 8.147 1.00 82.81 111 ILE A N 1
ATOM 852 C CA . ILE A 1 111 ? 6.917 -0.527 8.214 1.00 82.81 111 ILE A CA 1
ATOM 853 C C . ILE A 1 111 ? 7.776 -1.669 8.769 1.00 82.81 111 ILE A C 1
ATOM 855 O O . ILE A 1 111 ? 7.330 -2.408 9.644 1.00 82.81 111 ILE A O 1
ATOM 859 N N . GLN A 1 112 ? 9.014 -1.821 8.289 1.00 81.38 112 GLN A N 1
ATOM 860 C CA . GLN A 1 112 ? 9.878 -2.936 8.680 1.00 81.38 112 GLN A CA 1
ATOM 861 C C . GLN A 1 112 ? 10.289 -2.876 10.153 1.00 81.38 112 GLN A C 1
ATOM 863 O O . GLN A 1 112 ? 10.335 -3.905 10.825 1.00 81.38 112 GLN A O 1
ATOM 868 N N . LYS A 1 113 ? 10.601 -1.679 10.656 1.00 79.25 113 LYS A N 1
ATOM 869 C CA . LYS A 1 113 ? 11.020 -1.484 12.049 1.00 79.25 113 LYS A CA 1
ATOM 870 C C . LYS A 1 113 ? 9.835 -1.449 13.015 1.00 79.25 113 LYS A C 1
ATOM 872 O O . LYS A 1 113 ? 10.058 -1.351 14.216 1.00 79.25 113 LYS A O 1
ATOM 877 N N . GLY A 1 114 ? 8.598 -1.491 12.509 1.00 71.56 114 GLY A N 1
ATOM 878 C CA . GLY A 1 114 ? 7.390 -1.353 13.321 1.00 71.56 114 GLY A CA 1
ATOM 879 C C . GLY A 1 114 ? 7.288 -0.000 14.025 1.00 71.56 114 GLY A C 1
ATOM 880 O O . GLY A 1 114 ? 6.461 0.149 14.908 1.00 71.56 114 GLY A O 1
ATOM 881 N N . LYS A 1 115 ? 8.096 0.992 13.625 1.00 65.31 115 LYS A N 1
ATOM 882 C CA . LYS A 1 115 ? 8.163 2.335 14.230 1.00 65.31 115 LYS A CA 1
ATOM 883 C C . LYS A 1 115 ? 6.877 3.154 14.060 1.00 65.31 115 LYS A C 1
ATOM 885 O O . LYS A 1 115 ? 6.787 4.278 14.546 1.00 65.31 115 LYS A O 1
ATOM 890 N N . TRP A 1 116 ? 5.915 2.610 13.322 1.00 65.31 116 TRP A N 1
ATOM 891 C CA . TRP A 1 116 ? 4.603 3.195 13.094 1.00 65.31 116 TRP A CA 1
ATOM 892 C C . TRP A 1 116 ? 3.523 2.698 14.076 1.00 65.31 116 TRP A C 1
ATOM 894 O O . TRP A 1 116 ? 2.468 3.321 14.158 1.00 65.31 116 TRP A O 1
ATOM 904 N N . LEU A 1 117 ? 3.777 1.597 14.798 1.00 53.16 117 LEU A N 1
ATOM 905 C CA . LEU A 1 117 ? 2.897 1.018 15.826 1.00 53.16 117 LEU A CA 1
ATOM 906 C C . LEU A 1 117 ? 3.345 1.447 17.227 1.00 53.16 117 LEU A C 1
ATOM 908 O O . LEU A 1 117 ? 2.448 1.624 18.079 1.00 53.16 117 LEU A O 1
#

Nearest PDB structures (foldseek):
  2mma-assembly1_A  TM=9.512E-01  e=4.345E-05  Arabidopsis thaliana
  5y4u-assembly1_A  TM=9.491E-01  e=1.589E-04  Saccharomyces cerevisiae S288C
  3zyw-assembly1_A 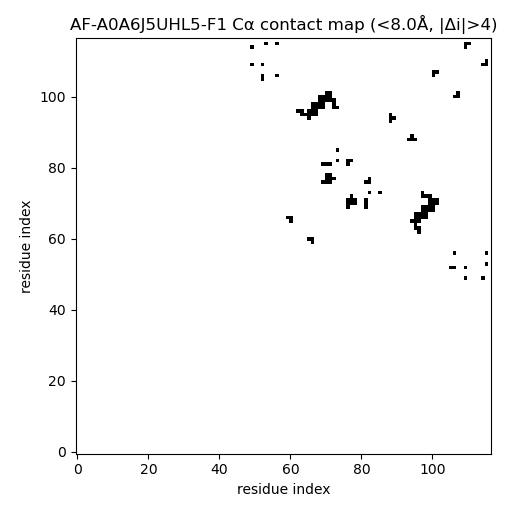 TM=8.847E-01  e=1.209E-04  Homo sapiens
  2yan-assembly2_B  TM=8.210E-01  e=1.230E-03  Homo sapiens
  2mxn-assembly1_A  TM=5.537E-01  e=2.606E-03  Trypanosoma brucei

Solvent-accessible surface area (backbone atoms only — not comparable to full-atom values): 8008 Å² total; per-residue (Å²): 136,84,88,81,89,87,79,92,84,81,87,85,81,82,87,76,82,85,76,92,80,90,85,89,90,85,87,84,88,83,89,80,89,79,88,78,90,78,82,85,78,96,82,60,86,66,58,59,59,55,50,52,50,42,54,52,53,49,53,57,45,73,70,27,101,36,63,45,83,29,43,39,43,95,87,58,49,74,38,71,68,37,43,54,53,47,50,51,39,58,74,69,68,52,79,62,42,76,44,45,43,80,82,34,63,69,61,42,51,35,62,73,69,48,75,72,116

Secondary structure (DSSP, 8-state):
--------------------------------------------TTHHHHHHHHHHHHHHHHT-SSEEEESB-SSSB-SHHHHHHHHHHHHTT---EEEETTS-HHHHHHHHTTTT-

pLDDT: mean 71.86, std 21.88, range [32.03, 97.0]

Radius of gyration: 25.78 Å; Cα contacts (8 Å, |Δi|>4): 70; chains: 1; bounding box: 73×58×39 Å

InterPro domains:
  IPR002109 Glutaredoxin [PF00462] (66-113)
  IPR004480 Monothiol glutaredoxin-related [PTHR10293] (4-113)
  IPR036249 Thioredoxin-like superfamily [SSF52833] (54-113)

Mean predicted aligned error: 17.56 Å

Organism: Prunus armeniaca (NCBI:txid36596)

Sequence (117 aa):
MDGKVADTLEGADPSSLANKVAVKPEEPAPELTKENESSQEQIEAQDGLDDALKRRLQQLIDSNRVMLFMKGTPEDPKCEFSKIAVNMLKRHQVEFGSLDLLTDNEVMEGIQKGKWL